Protein AF-A0A2V8FQ31-F1 (afdb_monomer)

Solvent-accessible surface area (backbone atoms only — not comparable to full-atom values): 6356 Å² total; per-residue (Å²): 104,60,70,61,50,36,49,48,47,53,54,45,74,74,38,95,85,64,85,82,79,92,78,87,59,84,88,43,91,61,47,68,57,37,40,44,48,71,77,73,56,68,71,59,58,98,90,39,70,60,80,65,92,46,78,85,69,22,58,44,79,26,62,71,50,45,66,74,67,57,60,86,96,61,71,82,87,61,86,65,71,77,56,78,75,57,79,75,89,79,64,94,68,134

Mean predicted aligned error: 4.92 Å

Foldseek 3Di:
DLLVQLVVVVVQVVDPPRDDDDDDCPVPVCVQVQKQFQVNDGCDDPRDGDNDPDPDSRIDGPVVSVQVPDDPPDDDPDDDCVVVPDDDPPDPDD

Structure (mmCIF, N/CA/C/O backbone):
data_AF-A0A2V8FQ31-F1
#
_entry.id   AF-A0A2V8FQ31-F1
#
loop_
_atom_site.group_PDB
_atom_site.id
_atom_site.type_symbol
_atom_site.label_atom_id
_atom_site.label_alt_id
_atom_site.label_comp_id
_atom_site.label_asym_id
_atom_site.label_entity_id
_atom_site.label_seq_id
_atom_site.pdbx_PDB_ins_code
_atom_site.Cartn_x
_atom_site.Cartn_y
_atom_site.Cartn_z
_atom_site.occupancy
_atom_site.B_iso_or_equiv
_atom_site.auth_seq_id
_atom_site.auth_comp_id
_atom_site.auth_asym_id
_atom_site.auth_atom_id
_atom_site.pdbx_PDB_model_num
ATOM 1 N N . THR A 1 1 ? -5.393 -3.223 -4.092 1.00 93.62 1 THR A N 1
ATOM 2 C CA . THR A 1 1 ? -4.116 -3.714 -3.521 1.00 93.62 1 THR A CA 1
ATOM 3 C C . THR A 1 1 ? -3.933 -3.076 -2.156 1.00 93.62 1 THR A C 1
ATOM 5 O O . THR A 1 1 ? -4.558 -2.036 -1.936 1.00 93.62 1 THR A O 1
ATOM 8 N N . PRO A 1 2 ? -3.096 -3.620 -1.259 1.00 96.50 2 PRO A N 1
ATOM 9 C CA . PRO A 1 2 ? -2.889 -3.014 0.060 1.00 96.50 2 PRO A CA 1
ATOM 10 C C . PRO A 1 2 ? -2.314 -1.595 -0.012 1.00 96.50 2 PRO A C 1
ATOM 12 O O . PRO A 1 2 ? -2.633 -0.773 0.835 1.00 96.50 2 PRO A O 1
ATOM 15 N N . VAL A 1 3 ? -1.567 -1.250 -1.068 1.00 97.38 3 VAL A N 1
ATOM 16 C CA . VAL A 1 3 ? -1.086 0.126 -1.296 1.00 97.38 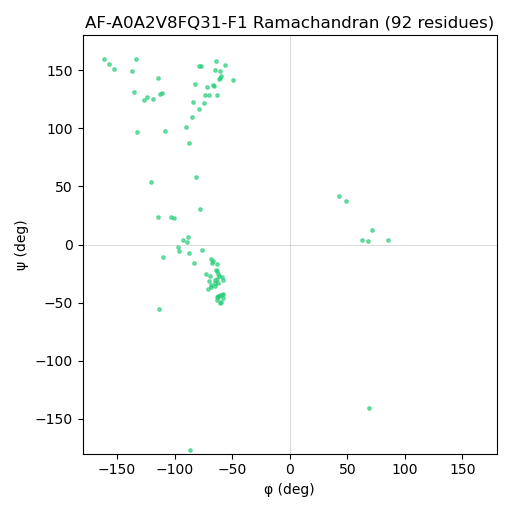3 VAL A CA 1
ATOM 17 C C . VAL A 1 3 ? -2.250 1.118 -1.437 1.00 97.38 3 VAL A C 1
ATOM 19 O O . VAL A 1 3 ? -2.290 2.129 -0.744 1.00 97.38 3 VAL A O 1
ATOM 22 N N . SER A 1 4 ? -3.227 0.818 -2.301 1.00 97.06 4 SER A N 1
ATOM 23 C CA . SER A 1 4 ? -4.417 1.668 -2.471 1.00 97.06 4 SER A CA 1
ATOM 24 C C . SER A 1 4 ? -5.322 1.650 -1.239 1.00 97.06 4 SER A C 1
ATOM 26 O O . SER A 1 4 ? -5.902 2.678 -0.905 1.00 97.06 4 SER A O 1
ATOM 28 N N . PHE A 1 5 ? -5.420 0.511 -0.549 1.00 97.38 5 PHE A N 1
ATOM 29 C CA . PHE A 1 5 ? -6.163 0.416 0.705 1.00 97.38 5 PHE A CA 1
ATOM 30 C C . PHE A 1 5 ? -5.588 1.366 1.761 1.00 97.38 5 PHE A C 1
ATOM 32 O O . PHE A 1 5 ? -6.327 2.181 2.299 1.00 97.38 5 PHE A O 1
ATOM 39 N N . MET A 1 6 ? -4.268 1.349 1.978 1.00 97.75 6 MET A N 1
ATOM 40 C CA . MET A 1 6 ? -3.616 2.247 2.935 1.00 97.75 6 MET A CA 1
ATOM 41 C C . MET A 1 6 ? -3.727 3.718 2.536 1.00 97.75 6 MET A C 1
ATOM 43 O O . MET A 1 6 ? -3.937 4.561 3.402 1.00 97.75 6 MET A O 1
ATOM 47 N N . ALA A 1 7 ? -3.672 4.046 1.242 1.00 98.00 7 ALA A N 1
ATOM 48 C CA . ALA A 1 7 ? -3.964 5.407 0.787 1.00 98.00 7 ALA A CA 1
ATOM 49 C C . ALA A 1 7 ? -5.382 5.856 1.194 1.00 98.00 7 ALA A C 1
ATOM 51 O O . ALA A 1 7 ? -5.555 6.961 1.703 1.00 98.00 7 ALA A O 1
ATOM 52 N N . ASN A 1 8 ? -6.382 4.980 1.062 1.00 97.88 8 ASN A N 1
ATOM 53 C CA . ASN A 1 8 ? -7.744 5.284 1.498 1.00 97.88 8 ASN A CA 1
ATOM 54 C C . ASN A 1 8 ? -7.889 5.343 3.027 1.00 97.88 8 ASN A C 1
ATOM 56 O O . ASN A 1 8 ? -8.700 6.129 3.509 1.00 97.88 8 ASN A O 1
ATOM 60 N N . VAL A 1 9 ? -7.109 4.568 3.792 1.00 97.62 9 VAL A N 1
ATOM 61 C CA . VAL A 1 9 ? -7.045 4.688 5.264 1.00 97.62 9 VAL A CA 1
ATOM 62 C C . VAL A 1 9 ? -6.608 6.099 5.663 1.00 97.62 9 VAL A C 1
ATOM 64 O O . VAL A 1 9 ? -7.241 6.707 6.523 1.00 97.62 9 VAL A O 1
ATOM 67 N N . HIS A 1 10 ? -5.597 6.661 4.991 1.00 98.12 10 HIS A N 1
ATOM 68 C CA . HIS A 1 10 ? -5.182 8.056 5.199 1.00 98.12 10 HIS A CA 1
ATOM 69 C C . HIS A 1 10 ? -6.289 9.054 4.834 1.00 98.12 10 HIS A C 1
ATOM 71 O O . HIS A 1 10 ?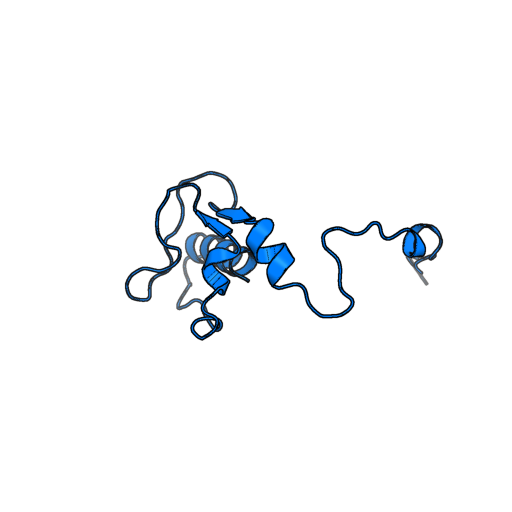 -6.559 9.973 5.605 1.00 98.12 10 HIS A O 1
ATOM 77 N N . CYS A 1 11 ? -6.982 8.863 3.705 1.00 97.69 11 CYS A N 1
ATOM 78 C CA . CYS A 1 11 ? -8.124 9.711 3.339 1.00 97.69 11 CYS A CA 1
ATOM 79 C C . CYS A 1 11 ? -9.251 9.655 4.382 1.00 97.69 11 CYS A C 1
ATOM 81 O O . CYS A 1 11 ? -9.802 10.694 4.743 1.00 97.69 11 CYS A O 1
ATOM 83 N N . ALA A 1 12 ? -9.577 8.460 4.879 1.00 97.69 12 ALA A N 1
ATOM 84 C CA . ALA A 1 12 ? -10.593 8.252 5.904 1.00 97.69 12 ALA A CA 1
ATOM 85 C C . ALA A 1 12 ? -10.217 8.935 7.226 1.00 97.69 12 ALA A C 1
ATOM 87 O O . ALA A 1 12 ? -11.039 9.639 7.802 1.00 97.69 12 ALA A O 1
ATOM 88 N N . ALA A 1 13 ? -8.964 8.789 7.668 1.00 97.44 13 ALA A N 1
ATOM 89 C CA . ALA A 1 13 ? -8.460 9.423 8.886 1.00 97.44 13 ALA A CA 1
ATOM 90 C C . ALA A 1 13 ? -8.466 10.961 8.810 1.00 97.44 13 ALA A C 1
ATOM 92 O O . ALA A 1 13 ? -8.630 11.629 9.828 1.00 97.44 13 ALA A O 1
ATOM 93 N N . ALA A 1 14 ? -8.314 11.526 7.609 1.00 97.44 14 ALA A N 1
ATOM 94 C CA . ALA A 1 14 ? -8.316 12.968 7.367 1.00 97.44 14 ALA A CA 1
ATOM 95 C C . ALA A 1 14 ? -9.717 13.567 7.110 1.00 97.44 14 ALA A C 1
ATOM 97 O O . ALA A 1 14 ? -9.816 14.739 6.747 1.00 97.44 14 ALA A O 1
ATOM 98 N N . THR A 1 15 ? -10.794 12.786 7.264 1.00 96.06 15 THR A N 1
ATOM 99 C CA . THR A 1 15 ? -12.158 13.182 6.885 1.00 96.06 15 THR A CA 1
ATOM 100 C C . THR A 1 15 ? -13.136 13.015 8.049 1.00 96.06 15 THR A C 1
ATOM 102 O O . THR A 1 15 ? -13.306 11.920 8.575 1.00 96.06 15 THR A O 1
ATOM 105 N N . GLU A 1 16 ? -13.849 14.082 8.424 1.00 95.81 16 GLU A N 1
ATOM 106 C CA . GLU A 1 16 ? -14.762 14.062 9.583 1.00 95.81 16 GLU A CA 1
ATOM 107 C C . GLU A 1 16 ? -16.057 13.261 9.357 1.00 95.81 16 GLU A C 1
ATOM 109 O O . GLU A 1 16 ? -16.659 12.780 10.313 1.00 95.81 16 GLU A O 1
ATOM 114 N N . ASN A 1 17 ? -16.505 13.101 8.108 1.00 96.25 17 ASN A N 1
ATOM 115 C CA . ASN A 1 17 ? -17.758 12.419 7.758 1.00 96.25 17 ASN A CA 1
ATOM 116 C C . ASN A 1 17 ? -17.558 10.992 7.213 1.00 96.25 17 ASN A C 1
ATOM 118 O O . ASN A 1 17 ? -18.411 10.479 6.486 1.00 96.25 17 ASN A O 1
ATOM 122 N N . PHE A 1 18 ? -16.433 10.353 7.539 1.00 96.81 18 PHE A N 1
ATOM 123 C CA . PHE A 1 18 ? -16.167 8.966 7.168 1.00 96.81 18 PHE A CA 1
ATOM 124 C C . PHE A 1 18 ? -17.116 7.991 7.893 1.00 96.81 18 PHE A C 1
ATOM 126 O O . PHE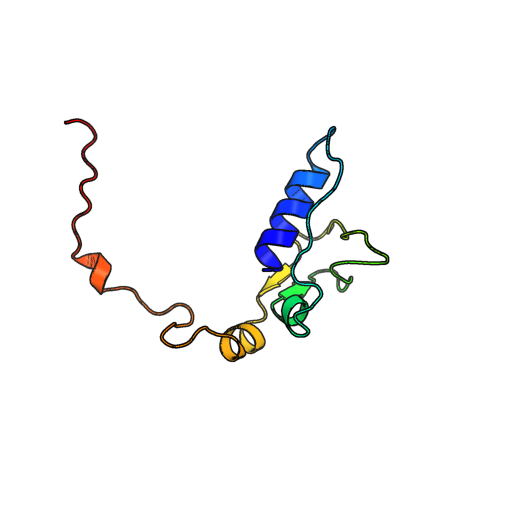 A 1 18 ? -17.374 8.130 9.086 1.00 96.81 18 PHE A O 1
ATOM 133 N N . ILE A 1 19 ? -17.627 6.987 7.169 1.00 97.00 19 ILE A N 1
ATOM 134 C CA . ILE A 1 19 ? -18.541 5.962 7.711 1.00 97.00 19 ILE A CA 1
ATOM 135 C C . ILE A 1 19 ? -17.867 4.588 7.717 1.00 97.00 19 ILE A C 1
ATOM 137 O O . ILE A 1 19 ? -17.806 3.928 8.751 1.00 97.00 19 ILE A O 1
ATOM 141 N N . ALA A 1 20 ? -17.388 4.141 6.555 1.00 96.81 20 ALA A N 1
ATOM 142 C CA . ALA A 1 20 ? -16.754 2.841 6.370 1.00 96.81 20 ALA A CA 1
ATOM 143 C C . ALA A 1 20 ? -15.841 2.854 5.136 1.00 96.81 20 ALA A C 1
ATOM 145 O O . ALA A 1 20 ? -16.054 3.633 4.204 1.00 96.81 20 ALA A O 1
ATOM 146 N N . LEU A 1 21 ? -14.841 1.968 5.128 1.00 96.62 21 LEU A N 1
ATOM 147 C CA . LEU A 1 21 ? -13.912 1.767 4.020 1.00 96.62 21 LEU A CA 1
ATOM 148 C C . LEU A 1 21 ? -14.051 0.333 3.517 1.00 96.62 21 LEU A C 1
ATOM 150 O O . LEU A 1 21 ? -13.934 -0.615 4.289 1.00 96.62 21 LEU A O 1
ATOM 154 N N . GLU A 1 22 ? -14.302 0.177 2.222 1.00 96.88 22 GLU A N 1
ATOM 155 C CA . GLU A 1 22 ? -14.437 -1.137 1.605 1.00 96.88 22 GLU A CA 1
ATOM 156 C C . GLU A 1 22 ? -13.115 -1.920 1.634 1.00 96.88 22 GLU A C 1
ATOM 158 O O . GLU A 1 22 ? -12.048 -1.399 1.300 1.00 96.88 22 GLU A O 1
ATOM 163 N N . HIS A 1 23 ? -13.210 -3.208 1.974 1.00 93.56 23 HIS A N 1
ATOM 164 C CA . HIS A 1 23 ? -12.111 -4.161 1.887 1.00 93.56 23 HIS A CA 1
ATOM 165 C C . HIS A 1 23 ? -12.577 -5.454 1.200 1.00 93.56 23 HIS A C 1
ATOM 167 O O . HIS A 1 23 ? -13.157 -6.336 1.826 1.00 93.56 23 HIS A O 1
ATOM 173 N N . HIS A 1 24 ? -12.327 -5.556 -0.109 1.00 90.25 24 HIS A N 1
ATOM 174 C CA . HIS A 1 24 ? -12.849 -6.641 -0.953 1.00 90.25 24 HIS A CA 1
ATOM 175 C C . HIS A 1 24 ? -11.857 -7.807 -1.164 1.00 90.25 24 HIS A C 1
ATOM 177 O O . HIS A 1 24 ? -12.200 -8.805 -1.782 1.00 90.25 24 HIS A O 1
ATOM 183 N N . SER A 1 25 ? -10.607 -7.720 -0.697 1.00 90.12 25 SER A N 1
ATOM 184 C CA . SER A 1 25 ? -9.566 -8.728 -0.999 1.00 90.12 25 SER A CA 1
ATOM 185 C C . SER A 1 25 ? -9.307 -9.738 0.128 1.00 90.12 25 SER A C 1
ATOM 187 O O . SER A 1 25 ? -8.231 -10.328 0.190 1.00 90.12 25 SER A O 1
ATOM 189 N N . LEU A 1 26 ? -10.287 -9.940 1.014 1.00 85.25 26 LEU A N 1
ATOM 190 C CA . LEU A 1 26 ? -10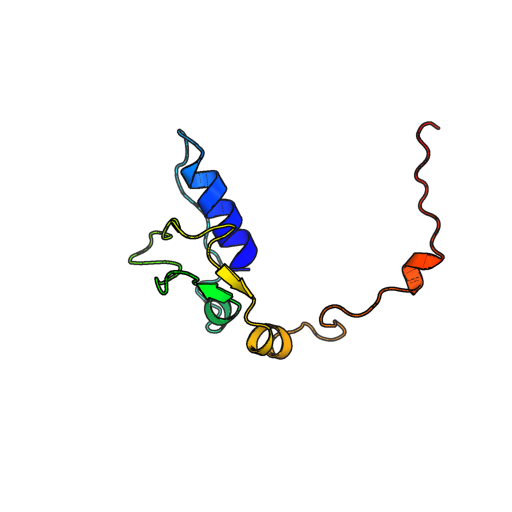.209 -10.852 2.167 1.00 85.25 26 LEU A CA 1
ATOM 191 C C . LEU A 1 26 ? -10.007 -12.325 1.769 1.00 85.25 26 LEU A C 1
ATOM 193 O O . LEU A 1 26 ? -9.493 -13.120 2.550 1.00 85.25 26 LEU A O 1
ATOM 197 N N . ASP A 1 27 ? -10.426 -12.690 0.562 1.00 92.12 27 ASP A N 1
ATOM 198 C CA . ASP A 1 27 ? -10.370 -14.033 -0.010 1.00 92.12 27 ASP A CA 1
ATOM 199 C C . ASP A 1 27 ? -9.059 -14.330 -0.757 1.00 92.12 27 ASP A C 1
ATOM 201 O O . ASP A 1 27 ? -8.891 -15.424 -1.296 1.00 92.12 27 ASP A O 1
ATOM 205 N N . VAL A 1 28 ? -8.111 -13.385 -0.777 1.00 95.00 28 VAL A N 1
ATOM 206 C CA . VAL A 1 28 ? -6.823 -13.510 -1.468 1.00 95.00 28 VAL A CA 1
ATOM 207 C C . VAL A 1 28 ? -5.698 -13.678 -0.429 1.00 95.00 28 VAL A C 1
ATOM 209 O O . VAL A 1 28 ? -5.192 -12.679 0.087 1.00 95.00 28 VAL A O 1
ATOM 212 N N . PRO A 1 29 ? -5.233 -14.913 -0.127 1.00 93.56 29 PRO A N 1
ATOM 213 C CA . PRO A 1 29 ? -4.369 -15.184 1.036 1.00 93.56 29 PRO A CA 1
ATOM 214 C C . PRO A 1 29 ? -3.000 -14.486 1.021 1.00 93.56 29 PRO A C 1
ATOM 216 O O . PRO A 1 29 ? -2.358 -14.320 2.056 1.00 93.56 29 PRO A O 1
ATOM 219 N N . TRP A 1 30 ? -2.524 -14.103 -0.163 1.00 95.00 30 TRP A N 1
ATOM 220 C CA . TRP A 1 30 ? -1.241 -13.428 -0.373 1.00 95.00 30 TRP A CA 1
ATOM 221 C C . TRP A 1 30 ? -1.371 -11.903 -0.475 1.00 95.00 30 TRP A C 1
ATOM 223 O O . TRP A 1 30 ? -0.363 -11.214 -0.607 1.00 95.00 30 TRP A O 1
ATOM 233 N N . TRP A 1 31 ? -2.587 -11.349 -0.417 1.00 96.50 31 TRP A N 1
ATOM 234 C CA . TRP A 1 31 ? -2.815 -9.923 -0.653 1.00 96.50 31 TRP A CA 1
ATOM 235 C C . TRP A 1 31 ? -2.114 -9.036 0.372 1.00 96.50 31 TRP A C 1
ATOM 237 O O . TRP A 1 31 ? -1.451 -8.081 -0.022 1.00 96.50 31 TRP A O 1
ATOM 247 N N . GLU A 1 32 ? -2.192 -9.365 1.665 1.00 94.94 32 GLU A N 1
ATOM 248 C CA . GLU A 1 32 ? -1.495 -8.595 2.706 1.00 94.94 32 GLU A CA 1
ATOM 249 C C . GLU A 1 32 ? 0.027 -8.698 2.556 1.00 94.94 32 GLU A C 1
ATOM 251 O O . GLU A 1 32 ? 0.741 -7.725 2.773 1.00 94.94 32 GLU A O 1
ATOM 256 N N . GLN A 1 33 ? 0.520 -9.848 2.084 1.00 96.19 33 GLN A N 1
ATOM 257 C CA . GLN A 1 33 ? 1.949 -10.112 1.899 1.00 96.19 33 GLN A CA 1
ATOM 258 C C . GLN A 1 33 ? 2.579 -9.282 0.770 1.00 96.19 33 GLN A C 1
ATOM 260 O O . GLN A 1 33 ? 3.807 -9.226 0.679 1.00 96.19 33 GLN A O 1
ATOM 265 N N . LEU A 1 34 ? 1.773 -8.619 -0.074 1.00 97.12 34 LEU A N 1
ATOM 266 C CA . LEU A 1 34 ? 2.258 -7.677 -1.092 1.00 97.12 34 LEU A CA 1
ATOM 267 C C . LEU A 1 34 ? 2.957 -6.456 -0.478 1.00 97.12 34 LEU A C 1
ATOM 269 O O . LEU A 1 34 ? 3.668 -5.751 -1.194 1.00 97.12 34 LEU A O 1
ATOM 273 N N . VAL A 1 35 ? 2.761 -6.186 0.816 1.00 97.31 35 VAL A N 1
ATOM 274 C CA . VAL A 1 35 ? 3.432 -5.102 1.538 1.00 97.31 35 VAL A CA 1
ATOM 275 C C . VAL A 1 35 ? 3.986 -5.568 2.882 1.00 97.31 35 VAL A C 1
ATOM 277 O O . VAL A 1 35 ? 3.559 -6.570 3.445 1.00 97.31 35 VAL A O 1
ATOM 280 N N . ARG A 1 36 ? 4.942 -4.808 3.413 1.00 96.94 36 ARG A N 1
ATOM 281 C CA . ARG A 1 36 ? 5.416 -4.894 4.796 1.00 96.94 36 ARG A CA 1
ATOM 282 C C . ARG A 1 36 ? 5.012 -3.614 5.515 1.00 96.94 36 ARG A C 1
ATOM 284 O O . ARG A 1 36 ? 5.259 -2.521 5.014 1.00 96.94 36 ARG A O 1
ATOM 291 N N . THR A 1 37 ? 4.384 -3.726 6.677 1.00 96.00 37 THR A N 1
ATOM 292 C CA . THR A 1 37 ? 4.032 -2.557 7.492 1.00 96.00 37 THR A CA 1
ATOM 293 C C . THR A 1 37 ? 5.276 -1.979 8.151 1.00 96.00 37 THR A C 1
ATOM 295 O O . THR A 1 37 ? 5.996 -2.710 8.834 1.00 96.00 37 THR A O 1
ATOM 298 N N . ALA A 1 38 ? 5.504 -0.675 8.018 1.00 92.81 38 ALA A N 1
ATOM 299 C CA . ALA A 1 38 ? 6.691 -0.030 8.583 1.00 92.81 38 ALA A CA 1
ATOM 300 C C . ALA A 1 38 ? 6.712 -0.074 10.126 1.00 92.81 38 ALA A C 1
ATOM 302 O O . ALA A 1 38 ? 7.777 -0.152 10.731 1.00 92.81 38 ALA A O 1
ATOM 303 N N . GLY A 1 39 ? 5.535 -0.068 10.765 1.00 89.88 39 GLY A N 1
ATOM 304 C CA . GLY A 1 39 ? 5.379 -0.145 12.225 1.00 89.88 39 GLY A CA 1
ATOM 305 C C . GLY A 1 39 ? 5.200 -1.559 12.795 1.00 89.88 39 GLY A C 1
ATOM 306 O O . GLY A 1 39 ? 4.931 -1.694 13.987 1.00 89.88 39 GLY A O 1
ATOM 307 N N . GLY A 1 40 ? 5.278 -2.606 11.962 1.00 91.81 40 GLY A N 1
ATOM 308 C CA . GLY A 1 40 ? 5.091 -4.010 12.371 1.00 91.81 40 GLY A CA 1
ATOM 309 C C . GLY A 1 40 ? 3.668 -4.409 12.800 1.00 91.81 40 GLY A C 1
ATOM 310 O O . GLY A 1 40 ? 3.460 -5.541 13.227 1.00 91.81 40 GLY A O 1
ATOM 311 N N . GLN A 1 41 ? 2.702 -3.494 12.710 1.00 92.06 41 GLN A N 1
ATOM 312 C CA . GLN A 1 41 ? 1.292 -3.742 13.019 1.00 92.06 41 GLN A CA 1
ATOM 313 C C . GLN A 1 41 ? 0.597 -4.467 11.854 1.00 92.06 41 GLN A C 1
ATOM 315 O O . GLN A 1 41 ? 1.006 -4.284 10.711 1.00 92.06 41 GLN A O 1
ATOM 320 N N . PRO A 1 42 ? -0.471 -5.247 12.082 1.00 93.94 42 PRO A N 1
ATOM 321 C CA . PRO A 1 42 ? -1.285 -5.767 10.982 1.00 93.94 42 PRO A CA 1
ATOM 322 C C . PRO A 1 42 ? -1.983 -4.629 10.214 1.00 93.94 42 PRO A C 1
ATOM 324 O O . PRO A 1 42 ? -2.201 -3.545 10.754 1.00 93.94 42 PRO A O 1
ATOM 327 N N . LEU A 1 43 ? -2.378 -4.873 8.957 1.00 95.06 43 LEU A N 1
ATOM 328 C CA . LEU A 1 43 ? -3.161 -3.892 8.186 1.00 95.06 43 LEU A CA 1
ATOM 329 C C . LEU A 1 43 ? -4.577 -3.720 8.757 1.00 95.06 43 LEU A C 1
ATOM 331 O O . LEU A 1 43 ? -5.121 -2.615 8.757 1.00 95.06 43 LEU A O 1
ATOM 335 N N . VAL A 1 44 ? -5.165 -4.817 9.244 1.00 94.62 44 VAL A N 1
ATOM 336 C CA . VAL A 1 44 ? -6.512 -4.873 9.817 1.00 94.62 44 VAL A CA 1
ATOM 337 C C . VAL A 1 44 ? -6.480 -5.689 11.112 1.00 94.62 44 VAL A C 1
ATOM 339 O O . VAL A 1 44 ? -5.967 -6.804 11.126 1.00 94.62 44 VAL A O 1
ATOM 342 N N . ASP A 1 45 ? -7.072 -5.165 12.187 1.00 94.56 45 ASP A N 1
ATOM 343 C CA . ASP A 1 45 ? -7.347 -5.906 13.425 1.00 94.56 45 ASP A CA 1
ATOM 344 C C . ASP A 1 45 ? -8.845 -5.832 13.747 1.00 94.56 45 ASP A C 1
ATOM 346 O O . ASP A 1 45 ? -9.437 -4.754 13.788 1.00 94.56 45 ASP A O 1
ATOM 350 N N . LYS A 1 46 ? -9.485 -6.992 13.947 1.00 94.50 46 LYS A N 1
ATOM 351 C CA . LYS A 1 46 ? -10.916 -7.124 14.313 1.00 94.50 46 LYS A CA 1
ATOM 352 C C . LYS A 1 46 ? -11.883 -6.298 13.446 1.00 94.50 46 LYS A C 1
ATOM 354 O O . LYS A 1 46 ? -12.878 -5.778 13.942 1.00 94.50 46 LYS A O 1
ATOM 359 N N . GLY A 1 47 ? -11.604 -6.198 12.146 1.00 93.88 47 GLY A N 1
ATOM 360 C CA . GLY A 1 47 ? -12.438 -5.462 11.189 1.00 93.88 47 GLY A CA 1
ATOM 361 C C . GLY A 1 47 ? -12.147 -3.961 11.095 1.00 93.88 47 GLY A C 1
ATOM 362 O O . GLY A 1 47 ? -12.825 -3.272 10.338 1.00 93.88 47 GLY A O 1
ATOM 363 N N . PHE A 1 48 ? -11.133 -3.457 11.803 1.00 96.00 48 PHE A N 1
ATOM 364 C CA . PHE A 1 48 ? -10.687 -2.068 11.726 1.00 96.00 48 PHE A CA 1
ATOM 365 C C . PHE A 1 48 ? -9.312 -1.984 11.070 1.00 96.00 48 PHE A C 1
ATOM 367 O O . PHE A 1 48 ? -8.386 -2.695 11.458 1.00 96.00 48 PHE A O 1
ATOM 374 N N . ALA A 1 49 ? -9.175 -1.105 10.079 1.00 96.38 4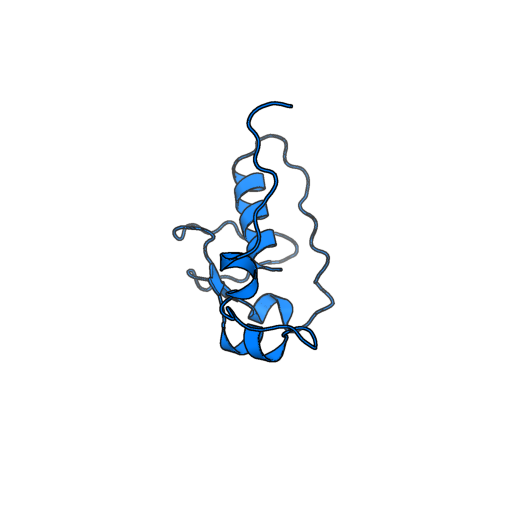9 ALA A N 1
ATOM 375 C CA . ALA A 1 49 ? -7.876 -0.783 9.504 1.00 96.38 49 ALA A CA 1
ATOM 376 C C . ALA A 1 49 ? -7.061 0.061 10.492 1.00 96.38 49 ALA A C 1
ATOM 378 O O . ALA A 1 49 ? -7.593 1.009 11.074 1.00 96.38 49 ALA A O 1
ATOM 379 N N . ILE A 1 50 ? -5.781 -0.262 10.675 1.00 96.75 50 ILE A N 1
ATOM 380 C CA . ILE A 1 50 ? -4.903 0.493 11.575 1.00 96.75 50 ILE A CA 1
ATOM 381 C C . ILE A 1 50 ? -4.341 1.705 10.826 1.00 96.75 50 ILE A C 1
ATOM 383 O O . ILE A 1 50 ? -3.695 1.560 9.787 1.00 96.75 50 ILE A O 1
ATOM 387 N N . VAL A 1 51 ? -4.571 2.906 11.362 1.00 96.88 51 VAL A N 1
ATOM 388 C CA . VAL A 1 51 ? -3.954 4.138 10.850 1.00 96.88 51 VAL A CA 1
ATOM 389 C C . VAL A 1 51 ? -2.483 4.153 11.283 1.00 96.88 51 VAL A C 1
ATOM 391 O O . VAL A 1 51 ? -2.214 4.048 12.480 1.00 96.88 51 VAL A O 1
ATOM 394 N N . PRO A 1 52 ? -1.517 4.234 10.352 1.00 96.31 52 PRO A N 1
ATOM 395 C CA . PRO A 1 52 ? -0.105 4.180 10.703 1.00 96.31 52 PRO A CA 1
ATOM 396 C C . PRO A 1 52 ? 0.419 5.549 11.163 1.00 96.31 52 PRO A C 1
ATOM 398 O O . PRO A 1 52 ? 0.176 6.556 10.503 1.00 96.31 52 PRO A O 1
ATOM 401 N N . ASP A 1 53 ? 1.240 5.560 12.216 1.00 95.81 53 ASP A N 1
ATOM 402 C CA . ASP A 1 53 ? 1.986 6.754 12.668 1.00 95.81 53 ASP A CA 1
ATOM 403 C C . ASP A 1 53 ? 3.355 6.914 11.972 1.00 95.81 53 ASP A C 1
ATOM 405 O O . ASP A 1 53 ? 4.067 7.904 12.151 1.00 95.81 53 ASP A O 1
ATOM 409 N N . THR A 1 54 ? 3.768 5.919 11.183 1.00 97.00 54 THR A N 1
ATOM 410 C CA . THR A 1 54 ? 5.017 5.953 10.407 1.00 97.00 54 THR A CA 1
ATOM 411 C C . THR A 1 54 ? 4.883 6.826 9.151 1.00 97.00 54 THR A C 1
ATOM 413 O O . THR A 1 54 ? 3.789 6.899 8.593 1.00 97.00 54 THR A O 1
ATOM 416 N N . PRO A 1 55 ? 5.978 7.411 8.625 1.00 97.00 55 PRO A N 1
ATOM 417 C CA . PRO A 1 55 ? 5.930 8.268 7.438 1.00 97.00 55 PRO A CA 1
ATOM 418 C C . PRO A 1 55 ? 5.318 7.623 6.181 1.00 97.00 55 PRO A C 1
ATOM 420 O O . PRO A 1 55 ? 5.401 6.412 5.960 1.00 97.00 55 PRO A O 1
ATOM 423 N N . GLY A 1 56 ? 4.778 8.470 5.298 1.00 96.75 56 GLY A N 1
ATOM 424 C CA . GLY A 1 56 ? 4.203 8.053 4.017 1.00 96.75 56 GLY A CA 1
ATOM 425 C C . GLY A 1 56 ? 2.913 7.250 4.189 1.00 96.75 56 GLY A C 1
ATOM 426 O O . GLY A 1 56 ? 2.095 7.550 5.050 1.00 96.75 56 GLY A O 1
ATOM 427 N N . LEU A 1 57 ? 2.729 6.209 3.372 1.00 97.50 57 LEU A N 1
ATOM 428 C CA . LEU A 1 57 ? 1.564 5.318 3.477 1.00 97.50 57 LEU A CA 1
ATOM 429 C C . LEU A 1 57 ? 1.661 4.322 4.649 1.00 97.50 57 LEU A C 1
ATOM 431 O O . LEU A 1 57 ? 0.722 3.566 4.876 1.00 97.50 57 LEU A O 1
ATOM 435 N N . GLY A 1 58 ? 2.784 4.294 5.376 1.00 97.44 58 GLY A N 1
ATOM 436 C CA . GLY A 1 58 ? 3.043 3.352 6.471 1.00 97.44 5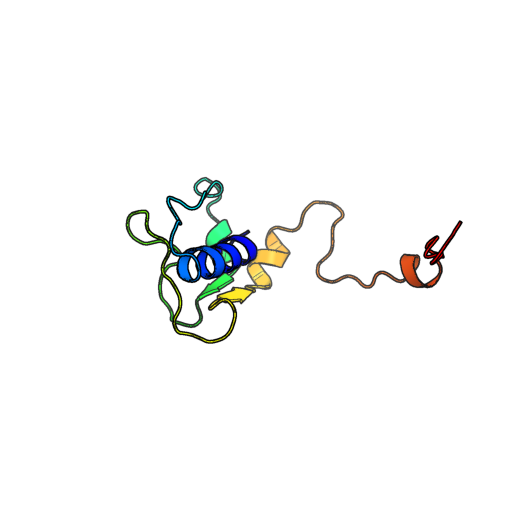8 GLY A CA 1
ATOM 437 C C . GLY A 1 58 ? 3.299 1.904 6.045 1.00 97.44 58 GLY A C 1
ATOM 438 O O . GLY A 1 58 ? 3.325 0.995 6.878 1.00 97.44 58 GLY A O 1
ATOM 439 N N . VAL A 1 59 ? 3.517 1.683 4.749 1.00 98.00 59 VAL A N 1
ATOM 440 C CA . VAL A 1 59 ? 3.813 0.379 4.157 1.00 98.00 59 VAL A CA 1
ATOM 441 C C . VAL A 1 59 ? 4.933 0.485 3.128 1.00 98.00 59 VAL A C 1
ATOM 443 O O . VAL A 1 59 ? 5.066 1.497 2.442 1.00 98.00 59 VAL A O 1
ATOM 446 N N . GLU A 1 60 ? 5.699 -0.589 2.994 1.00 97.31 60 GLU A N 1
ATOM 447 C CA . GLU A 1 60 ? 6.716 -0.785 1.966 1.00 97.31 60 GLU A CA 1
ATOM 448 C C . GLU A 1 60 ? 6.309 -1.940 1.046 1.00 97.31 60 GLU A C 1
ATOM 450 O O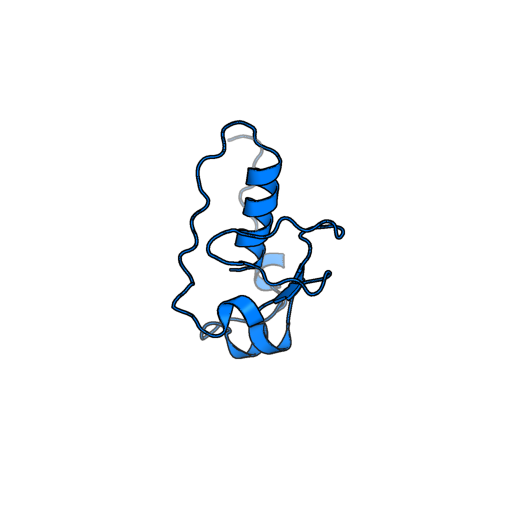 . GLU A 1 60 ? 5.729 -2.930 1.495 1.00 97.31 60 GLU A O 1
ATOM 455 N N . LEU A 1 61 ? 6.595 -1.828 -0.251 1.00 97.31 61 LEU A N 1
ATOM 456 C CA . LEU A 1 61 ? 6.252 -2.868 -1.215 1.00 97.31 61 LEU A CA 1
ATOM 457 C C . LEU A 1 61 ? 7.122 -4.115 -1.002 1.00 97.31 61 LEU A C 1
ATOM 459 O O . LEU A 1 61 ? 8.348 -4.041 -1.002 1.00 97.31 61 LEU A O 1
ATOM 463 N N . ASN A 1 62 ? 6.497 -5.285 -0.893 1.00 97.38 62 ASN A N 1
ATOM 464 C CA . ASN A 1 62 ? 7.216 -6.551 -0.881 1.00 97.38 62 ASN A CA 1
ATOM 465 C C . ASN A 1 62 ? 7.417 -7.051 -2.317 1.00 97.38 62 ASN A C 1
ATOM 467 O O . ASN A 1 62 ? 6.601 -7.804 -2.854 1.00 97.38 62 ASN A O 1
ATOM 471 N N . GLU A 1 63 ? 8.506 -6.619 -2.956 1.00 96.94 63 GLU A N 1
ATOM 472 C CA . GLU A 1 63 ? 8.757 -6.928 -4.367 1.00 96.94 63 GLU A CA 1
ATOM 473 C C . GLU A 1 63 ? 8.802 -8.427 -4.683 1.00 96.94 63 GLU A C 1
ATOM 475 O O . GLU A 1 63 ? 8.458 -8.826 -5.794 1.00 96.94 63 GLU A O 1
ATOM 480 N N . GLU A 1 64 ? 9.234 -9.260 -3.736 1.00 97.38 64 GLU A N 1
ATOM 481 C CA . GLU A 1 64 ? 9.336 -10.709 -3.925 1.00 97.38 64 GLU A CA 1
ATOM 482 C C . GLU A 1 64 ? 7.953 -11.321 -4.169 1.00 97.38 64 GLU A C 1
ATOM 484 O O . GLU A 1 64 ? 7.761 -12.045 -5.145 1.00 97.38 64 GLU A O 1
ATOM 489 N N . ILE A 1 65 ? 6.971 -10.964 -3.337 1.00 97.62 65 ILE A N 1
ATOM 490 C CA . ILE A 1 65 ? 5.584 -11.432 -3.462 1.00 97.62 65 ILE A CA 1
ATOM 491 C C . ILE A 1 65 ? 4.905 -10.791 -4.672 1.00 97.62 65 ILE A C 1
ATOM 493 O O . ILE A 1 65 ? 4.189 -11.463 -5.414 1.00 97.62 65 ILE A O 1
ATOM 497 N N . VAL A 1 66 ? 5.175 -9.511 -4.943 1.00 96.81 66 VAL A N 1
ATOM 498 C CA . VAL A 1 66 ? 4.647 -8.843 -6.142 1.00 96.81 66 VAL A CA 1
ATOM 499 C C . VAL A 1 66 ? 5.093 -9.568 -7.412 1.00 96.81 66 VAL A C 1
ATOM 501 O O . VAL A 1 66 ? 4.262 -9.835 -8.278 1.00 96.81 66 VAL A O 1
ATOM 504 N N . LYS A 1 67 ? 6.378 -9.932 -7.515 1.00 96.00 67 LYS A N 1
ATOM 505 C CA . LYS A 1 67 ? 6.927 -10.662 -8.669 1.00 96.00 67 LYS A CA 1
ATOM 506 C C . LYS A 1 67 ? 6.291 -12.048 -8.836 1.00 96.00 67 LYS A C 1
ATOM 508 O O . LYS A 1 67 ? 6.099 -12.475 -9.971 1.00 96.00 67 LYS A O 1
ATOM 513 N N . GLN A 1 68 ? 5.922 -12.723 -7.744 1.00 96.62 68 GLN A N 1
ATOM 514 C CA . GLN A 1 68 ? 5.240 -14.027 -7.780 1.00 96.62 68 GLN A CA 1
ATOM 515 C C . GLN A 1 68 ? 3.798 -13.950 -8.306 1.00 96.62 68 GLN A C 1
ATOM 517 O O . GLN A 1 68 ? 3.306 -14.921 -8.876 1.00 96.62 68 GLN A O 1
ATOM 522 N N . HIS A 1 69 ? 3.129 -12.805 -8.143 1.00 95.62 69 HIS A N 1
ATOM 523 C CA . HIS A 1 69 ? 1.711 -12.625 -8.481 1.00 95.62 69 HIS A CA 1
ATOM 524 C C . HIS A 1 69 ? 1.468 -11.634 -9.628 1.00 95.62 69 HIS A C 1
ATOM 526 O O . HIS A 1 69 ? 0.382 -11.060 -9.752 1.00 95.62 69 HIS A O 1
ATOM 532 N N . LEU A 1 70 ? 2.465 -11.432 -10.492 1.00 95.50 70 LEU A N 1
ATOM 533 C CA . LEU A 1 70 ? 2.287 -10.675 -11.728 1.00 95.50 70 LEU A CA 1
ATOM 534 C C . LEU A 1 70 ? 1.237 -11.343 -12.621 1.00 95.50 70 LEU A C 1
ATOM 536 O O . LEU A 1 70 ? 1.163 -12.568 -12.728 1.00 95.50 70 LEU A O 1
ATOM 540 N N . ARG A 1 71 ? 0.432 -10.527 -13.307 1.00 93.62 71 ARG A N 1
ATOM 541 C CA . ARG A 1 71 ? -0.504 -11.038 -14.315 1.00 93.62 71 ARG A CA 1
ATOM 542 C C . ARG A 1 71 ? 0.271 -11.666 -15.483 1.00 93.62 71 ARG A C 1
ATOM 544 O O . ARG A 1 71 ? 1.365 -11.179 -15.794 1.00 93.62 71 ARG A O 1
ATOM 551 N N . PRO A 1 72 ? -0.297 -12.672 -16.172 1.00 93.75 72 PRO A N 1
ATOM 552 C CA . PRO A 1 72 ? 0.247 -13.143 -17.442 1.00 93.75 72 PRO A CA 1
ATOM 553 C C . PRO A 1 72 ? 0.516 -11.968 -18.390 1.00 93.75 72 PRO A C 1
ATOM 555 O O . PRO A 1 72 ? -0.223 -10.983 -18.379 1.00 93.75 72 PRO A O 1
ATOM 558 N N . ASP A 1 73 ? 1.615 -12.050 -19.137 1.00 88.69 73 ASP A N 1
ATOM 559 C CA . ASP A 1 73 ? 2.074 -11.040 -20.104 1.00 88.69 73 ASP A CA 1
ATOM 560 C C . ASP A 1 73 ? 2.422 -9.652 -19.528 1.00 88.69 73 ASP A C 1
ATOM 562 O O . ASP A 1 73 ? 2.828 -8.750 -20.262 1.00 88.69 73 ASP A O 1
ATOM 566 N N . SER A 1 74 ? 2.359 -9.474 -18.205 1.00 90.62 74 SER A N 1
ATOM 567 C CA . SER A 1 74 ? 2.785 -8.239 -17.540 1.00 90.62 74 SER A CA 1
ATOM 568 C C . SER A 1 74 ? 4.287 -8.237 -17.213 1.00 90.62 74 SER A C 1
ATOM 570 O O . SER A 1 74 ? 5.058 -9.124 -17.599 1.00 90.62 74 SER A O 1
ATOM 572 N N . GLY A 1 75 ? 4.766 -7.185 -16.554 1.00 91.69 75 GLY A N 1
ATOM 573 C CA . GLY A 1 75 ? 6.156 -7.075 -16.138 1.00 91.69 75 GLY A CA 1
ATOM 574 C C . GLY A 1 75 ? 6.328 -6.205 -14.912 1.00 91.69 75 GLY A C 1
ATOM 575 O O . GLY A 1 75 ? 5.552 -5.282 -14.685 1.00 91.69 75 GLY A O 1
ATOM 576 N N . PHE A 1 76 ? 7.366 -6.495 -14.136 1.00 94.75 76 PHE A N 1
ATOM 577 C CA . PHE A 1 76 ? 7.731 -5.680 -12.989 1.00 94.75 76 PHE A CA 1
ATOM 578 C C . PHE A 1 76 ? 8.601 -4.512 -13.443 1.00 94.75 76 PHE A C 1
ATOM 580 O O . PHE A 1 76 ? 9.728 -4.743 -13.876 1.00 94.75 76 PHE A O 1
ATOM 587 N N . PHE A 1 77 ? 8.054 -3.292 -13.394 1.00 92.94 77 PHE A N 1
ATOM 588 C CA . PHE A 1 77 ? 8.736 -2.050 -13.787 1.00 92.94 77 PHE A CA 1
ATOM 589 C C . PHE A 1 77 ? 9.546 -2.177 -15.089 1.00 92.94 77 PHE A C 1
ATOM 591 O O . PHE A 1 77 ? 10.680 -1.706 -15.185 1.00 92.94 77 PHE A O 1
ATOM 598 N N . LYS A 1 78 ? 8.975 -2.859 -16.094 1.00 93.38 78 LYS A N 1
ATOM 599 C CA . LYS A 1 78 ? 9.606 -2.965 -17.411 1.00 93.38 78 LYS A CA 1
ATOM 600 C C . LYS A 1 78 ? 9.749 -1.559 -18.004 1.00 93.38 78 LYS A C 1
ATOM 602 O O . LYS A 1 78 ? 8.841 -0.746 -17.824 1.00 93.38 78 LYS A O 1
ATOM 607 N N . PRO A 1 79 ? 10.850 -1.273 -18.716 1.00 92.44 79 PRO A N 1
ATOM 608 C CA . PRO A 1 79 ? 10.928 -0.054 -19.500 1.00 92.44 79 PRO A CA 1
ATOM 609 C C . PRO A 1 79 ? 9.811 -0.057 -20.549 1.00 92.44 79 PRO A C 1
ATOM 611 O O . PRO A 1 79 ? 9.420 -1.120 -21.037 1.00 92.44 79 PRO A O 1
ATOM 614 N N . THR A 1 80 ? 9.333 1.131 -20.900 1.00 91.50 80 THR A N 1
ATOM 615 C CA . THR A 1 80 ? 8.215 1.337 -21.829 1.00 91.50 80 THR A CA 1
ATOM 616 C C . THR A 1 80 ? 8.648 2.175 -23.049 1.00 91.50 80 THR A C 1
ATOM 618 O O . THR A 1 80 ? 8.049 3.221 -23.307 1.00 91.50 80 THR A O 1
ATOM 621 N N . PRO A 1 81 ? 9.716 1.785 -23.785 1.00 92.69 81 PRO A N 1
ATOM 622 C CA . PRO A 1 81 ? 10.303 2.595 -24.861 1.00 92.69 81 PRO A CA 1
ATOM 623 C C . PRO A 1 81 ? 9.391 2.746 -26.084 1.00 92.69 81 PRO A C 1
ATOM 625 O O . PRO A 1 81 ? 9.614 3.606 -26.934 1.00 92.69 81 PRO A O 1
ATOM 628 N N . GLU A 1 82 ? 8.362 1.910 -26.206 1.00 88.94 82 GLU A N 1
ATOM 629 C CA . GLU A 1 82 ? 7.318 2.061 -27.213 1.00 88.94 82 GLU A CA 1
ATOM 630 C C . GLU A 1 82 ? 6.587 3.407 -27.087 1.00 88.94 82 GLU A C 1
ATOM 632 O O . GLU A 1 82 ? 6.172 3.967 -28.100 1.00 88.94 82 GLU A O 1
ATOM 637 N N . TRP A 1 83 ? 6.523 3.973 -25.877 1.00 88.81 83 TRP A N 1
ATOM 638 C CA . TRP A 1 83 ? 5.905 5.275 -25.620 1.00 88.81 83 TRP A CA 1
ATOM 639 C C . TRP A 1 83 ? 6.833 6.457 -25.908 1.00 88.81 83 TRP A C 1
ATOM 641 O O . TRP A 1 83 ? 6.3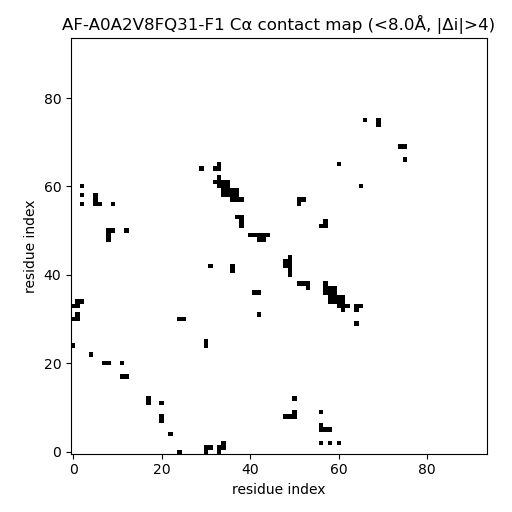41 7.564 -26.100 1.00 88.81 83 TRP A O 1
ATOM 651 N N . ASP A 1 84 ? 8.148 6.246 -26.029 1.00 91.44 84 ASP A N 1
ATOM 652 C CA . ASP A 1 84 ? 9.112 7.326 -26.313 1.00 91.44 84 ASP A CA 1
ATOM 653 C C . ASP A 1 84 ? 8.881 7.971 -27.691 1.00 91.44 84 ASP A C 1
ATOM 655 O O . ASP A 1 84 ? 9.330 9.087 -27.958 1.00 91.44 84 ASP A O 1
ATOM 659 N N . LYS A 1 85 ? 8.214 7.247 -28.596 1.00 88.56 85 LYS A N 1
ATOM 660 C CA . LYS A 1 85 ? 7.935 7.671 -29.976 1.00 88.56 85 LYS A CA 1
ATOM 661 C C . LYS A 1 85 ? 6.461 7.981 -30.217 1.00 88.56 85 LYS A C 1
ATOM 663 O O . LYS A 1 85 ? 6.130 8.519 -31.275 1.00 88.56 85 LYS A O 1
ATOM 668 N N . GLU A 1 86 ? 5.594 7.640 -29.268 1.00 85.69 86 GLU A N 1
ATOM 669 C CA . GLU A 1 86 ? 4.158 7.843 -29.398 1.00 85.69 86 GLU A CA 1
ATOM 670 C C . GLU A 1 86 ? 3.828 9.310 -29.115 1.00 85.69 86 GLU A C 1
ATOM 672 O O . GLU A 1 86 ? 4.047 9.831 -28.021 1.00 85.69 86 GLU A O 1
ATOM 677 N N . ARG A 1 87 ? 3.306 10.014 -30.121 1.00 81.81 87 ARG A N 1
ATOM 678 C CA . ARG A 1 87 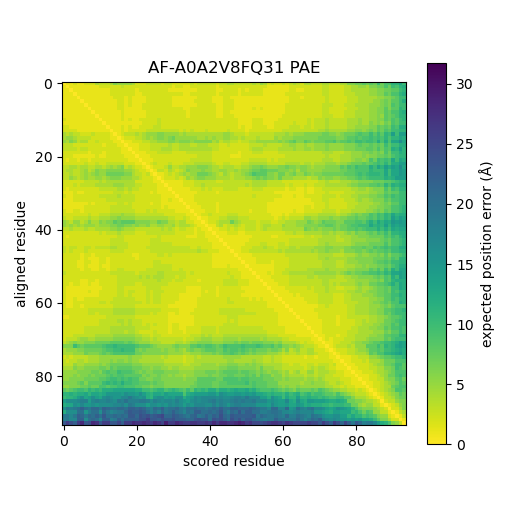? 2.948 11.425 -29.980 1.00 81.81 87 ARG A CA 1
ATOM 679 C C . ARG A 1 87 ? 1.502 11.537 -29.508 1.00 81.81 87 ARG A C 1
ATOM 681 O O . ARG A 1 87 ? 0.579 11.440 -30.314 1.00 81.81 87 ARG A O 1
ATOM 688 N N . SER A 1 88 ? 1.315 11.796 -28.215 1.00 80.94 88 SER A N 1
ATOM 689 C CA . SER A 1 88 ? -0.000 12.144 -27.668 1.00 80.94 88 SER A CA 1
ATOM 690 C C . SER A 1 88 ? -0.545 13.411 -28.333 1.00 80.94 88 SER A C 1
ATOM 692 O O . SER A 1 88 ? 0.198 14.336 -28.668 1.00 80.94 88 SER A O 1
ATOM 694 N N . ASN A 1 89 ? -1.861 13.465 -28.525 1.00 78.75 89 ASN A N 1
ATOM 695 C CA . ASN A 1 89 ? -2.545 14.638 -29.050 1.00 78.75 89 ASN A CA 1
ATOM 696 C C . ASN A 1 89 ? -2.781 15.679 -27.937 1.00 78.75 89 ASN A C 1
ATOM 698 O O . ASN A 1 89 ? -3.923 16.035 -27.656 1.00 78.75 89 ASN A O 1
ATOM 702 N N . ASP A 1 90 ? -1.712 16.148 -27.291 1.00 78.00 90 ASP A N 1
ATOM 703 C CA . ASP A 1 90 ? -1.736 17.021 -26.103 1.00 78.00 90 ASP A CA 1
ATOM 704 C C . ASP A 1 90 ? -2.039 18.503 -26.401 1.00 78.00 90 ASP A C 1
ATOM 706 O O . ASP A 1 90 ? -1.577 19.412 -25.713 1.00 78.00 90 ASP A O 1
ATOM 710 N N . ARG A 1 91 ? -2.827 18.782 -27.443 1.00 76.06 91 ARG A N 1
ATOM 711 C CA . ARG A 1 91 ? -3.079 20.163 -27.867 1.00 76.06 91 ARG A CA 1
ATOM 712 C C . ARG A 1 91 ? -3.796 20.924 -26.756 1.00 76.06 91 ARG A C 1
ATOM 714 O O . ARG A 1 91 ? -4.863 20.517 -26.305 1.00 76.06 91 ARG A O 1
ATOM 721 N N . HIS A 1 92 ? -3.257 22.084 -26.392 1.00 72.12 92 HIS A N 1
ATOM 722 C CA . HIS A 1 92 ? -3.903 23.002 -25.451 1.00 72.12 92 HIS A CA 1
ATOM 723 C C . HIS A 1 92 ? -5.210 23.615 -25.990 1.00 72.12 92 HIS A C 1
ATOM 725 O O . HIS A 1 92 ? -5.966 24.192 -25.213 1.00 72.12 92 HIS A O 1
ATOM 731 N N . TRP A 1 93 ? -5.482 23.511 -27.295 1.00 71.44 93 TRP A N 1
ATOM 732 C CA . TRP A 1 93 ? -6.723 23.956 -27.935 1.00 71.44 93 TRP A CA 1
ATOM 733 C C . TRP A 1 93 ? -6.912 23.288 -29.311 1.00 71.44 93 TRP A C 1
ATOM 735 O O . TRP A 1 93 ? -5.954 22.762 -29.887 1.00 71.44 93 TRP A O 1
ATOM 745 N N . SER A 1 94 ? -8.161 23.264 -29.794 1.00 70.12 94 SER A N 1
ATOM 746 C CA . SER A 1 94 ? -8.611 22.590 -31.026 1.00 70.12 94 SER A CA 1
ATOM 747 C C . SER A 1 94 ? -8.536 23.463 -32.270 1.00 70.12 94 SER A C 1
ATOM 749 O O . SER A 1 94 ? -9.077 24.590 -32.186 1.00 70.12 94 SER A O 1
#

Secondary structure (DSSP, 8-state):
-HHHHHHHHHHHHT-TT--------TT-TTTGGGEEETTS--SEETTEEPPP-SSTTSEEE-HHHHHHTPPTT--SS---GGGGG------S--

pLDDT: mean 93.32, std 6.06, range [70.12, 98.12]

Radius of gyration: 17.73 Å; Cα contacts (8 Å, |Δi|>4): 73; chains: 1; bounding box: 30×39×45 Å

Sequence (94 aa):
TPVSFMANVHCAAATENFIALEHHSLDVPWWEQLVRTAGGQPLVDKGFAIVPDTPGLGVELNEEIVKQHLRPDSGFFKPTPEWDKERSNDRHWS